Protein AF-A0A3D1B7H6-F1 (afdb_monomer)

Solvent-accessible surface area (backbone atoms only — not comparable to full-atom values): 9412 Å² total; per-residue (Å²): 133,83,80,79,59,95,73,73,69,53,92,90,46,44,65,31,66,42,94,95,18,50,70,53,22,42,50,47,51,29,47,24,24,26,82,84,19,54,52,30,66,85,46,43,63,68,50,45,45,55,44,37,75,66,67,68,33,49,43,84,64,45,66,77,76,57,50,47,71,63,40,46,70,37,91,94,33,48,69,70,54,15,52,49,47,42,51,30,53,53,54,50,58,73,50,54,38,68,39,49,46,46,22,78,53,56,48,86,68,69,72,76,57,88,60,77,36,49,69,73,56,54,72,51,45,52,68,60,41,37,69,39,91,92,32,49,69,71,44,14,49,48,43,43,48,50,61,65,29,71,69,49,48,52,51,38,51,53,36,33,76,69,66,33,64,38,78

Foldseek 3Di:
DDDDDVPQDDLPDLQFCDVPSPQVNLVLLQLCCPPQALVFPPSHSVNSNQCVVQVQGGGSCSLLPDDLVNQCVRPPQHNVNSVSNNVSSVSSLVDAPVSNCVSNPQFPQLPLDPDRALVSQLPQALVNQCVGPPRHSVNSVSNNCQSPPPSNVVVSVVCVVSVRGRD

Mean predicted aligned error: 3.79 Å

pLDDT: mean 93.56, std 8.16, range [50.31, 98.38]

Structure (mmCIF, N/CA/C/O backbone):
data_AF-A0A3D1B7H6-F1
#
_entry.id   AF-A0A3D1B7H6-F1
#
loop_
_atom_site.group_PDB
_atom_site.id
_atom_site.type_symbol
_atom_site.label_atom_id
_atom_site.label_alt_id
_atom_site.label_comp_id
_atom_site.label_asym_id
_atom_site.label_entity_id
_atom_site.label_seq_id
_atom_site.pdbx_PDB_ins_code
_atom_site.Cartn_x
_atom_site.Cartn_y
_atom_site.Cartn_z
_atom_site.occupancy
_atom_site.B_iso_or_equiv
_atom_site.auth_seq_id
_atom_site.auth_comp_id
_atom_site.auth_asym_id
_atom_site.auth_atom_id
_atom_site.pdbx_PDB_model_num
ATOM 1 N N . VAL A 1 1 ? 17.448 2.610 21.778 1.00 51.03 1 VAL A N 1
ATOM 2 C CA . VAL A 1 1 ? 16.857 1.871 20.642 1.00 51.03 1 VAL A CA 1
ATOM 3 C C . VAL A 1 1 ? 17.991 1.588 19.682 1.00 51.03 1 VAL A C 1
ATOM 5 O O . VAL A 1 1 ? 18.630 2.537 19.245 1.00 51.03 1 VAL A O 1
ATOM 8 N N . GLU A 1 2 ? 18.337 0.319 19.494 1.00 50.31 2 GLU A N 1
ATOM 9 C CA . GLU A 1 2 ? 19.400 -0.096 18.575 1.00 50.31 2 GLU A CA 1
ATOM 10 C C . GLU A 1 2 ? 18.887 0.019 17.137 1.00 50.31 2 GLU A C 1
ATOM 12 O O . GLU A 1 2 ? 17.714 -0.257 16.875 1.00 50.31 2 GLU A O 1
ATOM 17 N N . ALA A 1 3 ? 19.730 0.507 16.227 1.00 57.19 3 ALA A N 1
ATOM 18 C CA . ALA A 1 3 ? 19.345 0.621 14.830 1.00 57.19 3 ALA A CA 1
ATOM 19 C C . ALA A 1 3 ? 19.213 -0.793 14.220 1.00 57.19 3 ALA A C 1
ATOM 21 O O . ALA A 1 3 ? 20.054 -1.649 14.500 1.00 57.19 3 ALA A O 1
ATOM 22 N N . PRO A 1 4 ? 18.190 -1.047 13.390 1.00 62.09 4 PRO A N 1
ATOM 23 C CA . PRO A 1 4 ? 18.010 -2.326 12.700 1.00 62.09 4 PRO A CA 1
ATOM 24 C C . PRO A 1 4 ? 19.225 -2.666 11.834 1.00 62.09 4 PRO A C 1
ATOM 26 O O . PRO A 1 4 ? 19.914 -1.760 11.350 1.00 62.09 4 PRO A O 1
ATOM 29 N N . ARG A 1 5 ? 19.484 -3.956 11.588 1.00 69.62 5 ARG A N 1
ATOM 30 C CA . ARG A 1 5 ? 20.612 -4.346 10.737 1.00 69.62 5 ARG A CA 1
ATOM 31 C C . ARG A 1 5 ? 20.313 -3.992 9.276 1.00 69.62 5 ARG A C 1
ATOM 33 O O . ARG A 1 5 ? 19.166 -4.099 8.832 1.00 69.62 5 ARG A O 1
ATOM 40 N N . PRO A 1 6 ? 21.333 -3.609 8.488 1.00 56.75 6 PRO A N 1
ATOM 41 C CA . PRO A 1 6 ? 21.177 -3.446 7.048 1.00 56.75 6 PRO A CA 1
ATOM 42 C C . PRO A 1 6 ? 20.668 -4.754 6.424 1.00 56.75 6 PRO A C 1
ATOM 44 O O . PRO A 1 6 ? 21.349 -5.774 6.496 1.00 56.75 6 PRO A O 1
ATOM 47 N N . GLY A 1 7 ? 19.469 -4.723 5.837 1.00 64.62 7 GLY A N 1
ATOM 48 C CA . GLY A 1 7 ? 18.801 -5.894 5.256 1.00 64.62 7 GLY A CA 1
ATOM 49 C C . GLY A 1 7 ? 17.565 -6.376 6.020 1.00 64.62 7 GLY A C 1
ATOM 50 O O . GLY A 1 7 ? 16.711 -7.000 5.398 1.00 64.62 7 GLY A O 1
ATOM 51 N N . ASP A 1 8 ? 17.407 -6.026 7.303 1.00 69.25 8 ASP A N 1
ATOM 52 C CA . ASP A 1 8 ? 16.191 -6.358 8.069 1.00 69.25 8 ASP A CA 1
ATOM 53 C C . ASP A 1 8 ? 14.971 -5.633 7.477 1.00 69.25 8 ASP A C 1
ATOM 55 O O . ASP A 1 8 ? 13.870 -6.181 7.373 1.00 69.25 8 ASP A O 1
ATOM 59 N N . TYR A 1 9 ? 15.187 -4.392 7.025 1.00 80.06 9 TYR A N 1
ATOM 60 C CA . TYR A 1 9 ? 14.179 -3.573 6.364 1.00 80.06 9 TYR A CA 1
ATOM 61 C C . TYR A 1 9 ? 14.572 -3.287 4.916 1.00 80.06 9 TYR A C 1
ATOM 63 O O . TYR A 1 9 ? 15.613 -2.690 4.639 1.00 80.06 9 TYR A O 1
ATOM 71 N N . HIS A 1 10 ? 13.711 -3.693 3.987 1.00 84.31 10 HIS A N 1
ATOM 72 C CA . HIS A 1 10 ? 13.819 -3.393 2.564 1.00 84.31 10 HIS A CA 1
ATOM 73 C C . HIS A 1 10 ? 12.423 -3.141 1.981 1.00 84.31 10 HIS A C 1
ATOM 75 O O . HIS A 1 10 ? 11.404 -3.371 2.627 1.00 84.31 10 HIS A O 1
ATOM 81 N N . PHE A 1 11 ? 12.348 -2.677 0.732 1.00 85.81 11 PHE A N 1
ATOM 82 C CA . PHE A 1 11 ? 11.076 -2.272 0.110 1.00 85.81 11 PHE A CA 1
ATOM 83 C C . PHE A 1 11 ? 10.037 -3.408 -0.023 1.00 85.81 11 PHE A C 1
ATOM 85 O O . PHE A 1 11 ? 8.854 -3.138 -0.225 1.00 85.81 11 PHE A O 1
ATOM 92 N N . LEU A 1 12 ? 10.455 -4.665 0.167 1.00 90.38 12 LEU A N 1
ATOM 93 C CA . LEU A 1 12 ? 9.613 -5.868 0.169 1.00 90.38 12 LEU A CA 1
ATOM 94 C C . LEU A 1 12 ? 9.545 -6.555 1.545 1.00 90.38 12 LEU A C 1
ATOM 96 O O . LEU A 1 12 ? 9.209 -7.733 1.599 1.00 90.38 12 LEU A O 1
ATOM 100 N N . SER A 1 13 ? 9.871 -5.873 2.646 1.00 90.81 13 SER A N 1
ATOM 101 C CA . SER A 1 13 ? 9.740 -6.429 4.000 1.00 90.81 13 SER A CA 1
ATOM 102 C C . SER A 1 13 ? 8.605 -5.775 4.798 1.00 90.81 13 SER A C 1
ATOM 104 O O . SER A 1 13 ? 8.005 -4.781 4.372 1.00 90.81 13 SER A O 1
ATOM 106 N N . CYS A 1 14 ? 8.309 -6.359 5.966 1.00 92.69 14 CYS A N 1
ATOM 107 C CA . CYS A 1 14 ? 7.344 -5.857 6.949 1.00 92.69 14 CYS A CA 1
ATOM 108 C C . CYS A 1 14 ? 5.928 -5.629 6.393 1.00 92.69 14 CYS A C 1
ATOM 110 O O . CYS A 1 14 ? 5.324 -4.570 6.550 1.00 92.69 14 CYS A O 1
ATOM 112 N N . TRP A 1 15 ? 5.385 -6.658 5.740 1.00 93.31 15 TRP A N 1
ATOM 113 C CA . TRP A 1 15 ? 4.004 -6.687 5.237 1.00 93.31 15 TRP A CA 1
ATOM 114 C C . TRP A 1 15 ? 2.958 -7.069 6.296 1.00 93.31 15 TRP A C 1
ATOM 116 O O . TRP A 1 15 ? 1.763 -7.119 5.989 1.00 93.31 15 TRP A O 1
ATOM 126 N N . GLN A 1 16 ? 3.416 -7.398 7.505 1.00 93.62 16 GLN A N 1
ATOM 127 C CA . GLN A 1 16 ? 2.621 -7.912 8.617 1.00 93.62 16 GLN A CA 1
ATOM 128 C C . GLN A 1 16 ? 3.102 -7.312 9.941 1.00 93.62 16 GLN A C 1
ATOM 130 O O . GLN A 1 16 ? 4.273 -6.935 10.059 1.00 93.62 16 GLN A O 1
ATOM 135 N N . ALA A 1 17 ? 2.221 -7.286 10.939 1.00 92.69 17 ALA A N 1
ATOM 136 C CA . ALA A 1 17 ? 2.520 -6.918 12.321 1.00 92.69 17 ALA A CA 1
ATOM 137 C C . ALA A 1 17 ? 3.291 -8.042 13.042 1.00 92.69 17 ALA A C 1
ATOM 139 O O . ALA A 1 17 ? 2.796 -8.661 13.978 1.00 92.69 17 ALA A O 1
ATOM 140 N N . SER A 1 18 ? 4.498 -8.351 12.570 1.00 91.19 18 SER A N 1
ATOM 141 C CA . SER A 1 18 ? 5.371 -9.362 13.172 1.00 91.19 18 SER A CA 1
ATOM 142 C C . SER A 1 18 ? 6.401 -8.733 14.117 1.00 91.19 18 SER A C 1
ATOM 144 O O . SER A 1 18 ? 6.774 -7.575 13.904 1.00 91.19 18 SER A O 1
ATOM 146 N N . PRO A 1 19 ? 6.932 -9.494 15.098 1.00 88.44 19 PRO A N 1
ATOM 147 C CA . PRO A 1 19 ? 8.012 -9.030 15.961 1.00 88.44 19 PRO A CA 1
ATOM 148 C C . PRO A 1 19 ? 9.180 -8.439 15.165 1.00 88.44 19 PRO A C 1
ATOM 150 O O . PRO A 1 19 ? 9.692 -9.080 14.246 1.00 88.44 19 PRO A O 1
ATOM 153 N N . GLY A 1 20 ? 9.584 -7.216 15.501 1.00 87.81 20 GLY A N 1
ATOM 154 C CA . GLY A 1 20 ? 10.644 -6.483 14.806 1.00 87.81 20 GLY A CA 1
ATOM 155 C C . GLY A 1 20 ? 10.197 -5.740 13.543 1.00 87.81 20 GLY A C 1
ATOM 156 O O . GLY A 1 20 ? 11.008 -5.050 12.943 1.00 87.81 20 GLY A O 1
ATOM 157 N N . CYS A 1 21 ? 8.932 -5.832 13.129 1.00 91.38 21 CYS A N 1
ATOM 158 C CA . CYS A 1 21 ? 8.382 -5.091 11.990 1.00 91.38 21 CYS A CA 1
ATOM 159 C C . CYS A 1 21 ? 7.296 -4.087 12.386 1.00 91.38 21 CYS A C 1
ATOM 161 O O . CYS A 1 21 ? 6.774 -3.405 11.513 1.00 91.38 21 CYS A O 1
ATOM 163 N N . GLU A 1 22 ? 6.953 -3.951 13.664 1.00 90.50 22 GLU A N 1
ATOM 164 C CA . GLU A 1 22 ? 5.772 -3.225 14.142 1.00 90.50 22 GLU A CA 1
ATOM 165 C C . GLU A 1 22 ? 5.740 -1.777 13.632 1.00 90.50 22 GLU A C 1
ATOM 167 O O . GLU A 1 22 ? 4.766 -1.342 13.016 1.00 90.50 22 GLU A O 1
ATOM 172 N N . GLN A 1 23 ? 6.844 -1.044 13.804 1.00 91.69 23 GLN A N 1
ATOM 173 C CA . GLN A 1 23 ? 6.941 0.347 13.347 1.00 91.69 23 GLN A CA 1
ATOM 174 C C . GLN A 1 23 ? 6.932 0.458 11.818 1.00 91.69 23 GLN A C 1
ATOM 176 O O . GLN A 1 23 ? 6.326 1.377 11.271 1.00 91.69 23 GLN A O 1
ATOM 181 N N . GLN A 1 24 ? 7.576 -0.482 11.122 1.00 94.00 24 GLN A N 1
ATOM 182 C CA . GLN A 1 24 ? 7.644 -0.472 9.659 1.00 94.00 24 GLN A CA 1
ATOM 183 C C . GLN A 1 24 ? 6.317 -0.872 9.019 1.00 94.00 24 GLN A C 1
ATOM 185 O O . GLN A 1 24 ? 5.938 -0.330 7.984 1.00 94.00 24 GLN A O 1
ATOM 190 N N . PHE A 1 25 ? 5.579 -1.774 9.655 1.00 96.38 25 PHE A N 1
ATOM 191 C CA . PHE A 1 25 ? 4.247 -2.166 9.238 1.00 96.38 25 PHE A CA 1
ATOM 192 C C . PHE A 1 25 ? 3.269 -0.992 9.361 1.00 96.38 25 PHE A C 1
ATOM 194 O O . PHE A 1 25 ? 2.575 -0.672 8.395 1.00 96.38 25 PHE A O 1
ATOM 201 N N . VAL A 1 26 ? 3.288 -0.274 10.493 1.00 97.31 26 VAL A N 1
ATOM 202 C CA . VAL A 1 26 ? 2.512 0.968 10.654 1.00 97.31 26 VAL A CA 1
ATOM 203 C C . VAL A 1 26 ? 2.950 2.023 9.634 1.00 97.31 26 VAL A C 1
ATOM 205 O O . VAL A 1 26 ? 2.098 2.647 9.008 1.00 97.31 26 VAL A O 1
ATOM 208 N N . ALA A 1 27 ? 4.253 2.200 9.392 1.00 96.31 27 ALA A N 1
ATOM 209 C CA . ALA A 1 27 ? 4.740 3.135 8.376 1.00 96.31 27 ALA A CA 1
ATOM 210 C C . ALA A 1 27 ? 4.245 2.777 6.963 1.00 96.31 27 ALA A C 1
ATOM 212 O O . ALA A 1 27 ? 3.859 3.665 6.202 1.00 96.31 27 ALA A O 1
ATOM 213 N N . ARG A 1 28 ? 4.188 1.484 6.623 1.00 97.12 28 ARG A N 1
ATOM 214 C CA . ARG A 1 28 ? 3.650 1.004 5.345 1.00 97.12 28 ARG A CA 1
ATOM 215 C C . ARG A 1 28 ? 2.147 1.264 5.227 1.00 97.12 28 ARG A C 1
ATOM 217 O O . ARG A 1 28 ? 1.698 1.705 4.173 1.00 97.12 28 ARG A O 1
ATOM 224 N N . LEU A 1 29 ? 1.382 1.060 6.299 1.00 98.25 29 LEU A N 1
ATOM 225 C CA . LEU A 1 29 ? -0.040 1.417 6.354 1.00 98.25 29 LEU A CA 1
ATOM 226 C C . LEU A 1 29 ? -0.258 2.932 6.184 1.00 98.25 29 LEU A C 1
ATOM 228 O O . LEU A 1 29 ? -1.142 3.346 5.437 1.00 98.25 29 LEU A O 1
ATOM 232 N N . VAL A 1 30 ? 0.581 3.762 6.814 1.00 98.19 30 VAL A N 1
ATOM 233 C CA . VAL A 1 30 ? 0.546 5.229 6.672 1.00 98.19 30 VAL A CA 1
ATOM 234 C C . VAL A 1 30 ? 0.893 5.671 5.248 1.00 98.19 30 VAL A C 1
ATOM 236 O O . VAL A 1 30 ? 0.249 6.576 4.722 1.00 98.19 30 VAL A O 1
ATOM 239 N N . TRP A 1 31 ? 1.885 5.047 4.603 1.00 97.56 31 TRP A N 1
ATOM 240 C CA . TRP A 1 31 ? 2.179 5.288 3.185 1.00 97.56 31 TRP A CA 1
ATOM 241 C C . TRP A 1 31 ? 0.971 4.948 2.312 1.00 97.56 31 TRP A C 1
ATOM 243 O O . TRP A 1 31 ? 0.542 5.769 1.499 1.00 97.56 31 TRP A O 1
ATOM 253 N N . LEU A 1 32 ? 0.395 3.764 2.533 1.00 98.38 32 LEU A N 1
ATOM 254 C CA . LEU A 1 32 ? -0.756 3.273 1.791 1.00 98.38 32 LEU A CA 1
ATOM 255 C C . LEU A 1 32 ? -1.950 4.228 1.899 1.00 98.38 32 LEU A C 1
ATOM 257 O O . LEU A 1 32 ? -2.565 4.533 0.882 1.00 98.38 32 LEU A O 1
ATOM 261 N N . SER A 1 33 ? -2.276 4.732 3.092 1.00 98.31 33 SER A N 1
ATOM 262 C CA . SER A 1 33 ? -3.418 5.639 3.287 1.00 98.31 33 SER A CA 1
ATOM 263 C C . SER A 1 33 ? -3.117 7.103 2.969 1.00 98.31 33 SER A C 1
ATOM 265 O O . SER A 1 33 ? -4.042 7.907 2.866 1.00 98.31 33 SER A O 1
ATOM 267 N N . GLY A 1 34 ? -1.845 7.477 2.838 1.00 98.00 34 GLY A N 1
ATOM 268 C CA . GLY A 1 34 ? -1.422 8.862 2.683 1.00 98.00 34 GLY A CA 1
ATOM 269 C C . GLY A 1 34 ? -1.820 9.495 1.348 1.00 98.00 34 GLY A C 1
ATOM 270 O O . GLY A 1 34 ? -2.232 8.825 0.402 1.00 98.00 34 GLY A O 1
ATOM 271 N N . LYS A 1 35 ? -1.608 10.812 1.246 1.00 95.62 35 LYS A N 1
ATOM 272 C CA . LYS A 1 35 ? -1.959 11.649 0.080 1.00 95.62 35 LYS A CA 1
ATOM 273 C C . LYS A 1 35 ? -1.388 11.155 -1.258 1.00 95.62 35 LYS A C 1
ATOM 275 O O . LYS A 1 35 ? -1.954 11.418 -2.312 1.00 95.62 35 LYS A O 1
ATOM 280 N N . HIS A 1 36 ? -0.235 10.487 -1.222 1.00 93.38 36 HIS A N 1
ATOM 281 C CA . HIS A 1 36 ? 0.421 9.936 -2.412 1.00 93.38 36 HIS A CA 1
ATOM 282 C C . HIS A 1 36 ? 0.115 8.449 -2.647 1.00 93.38 36 HIS A C 1
ATOM 284 O O . HIS A 1 36 ? 0.484 7.934 -3.700 1.00 93.38 36 HIS A O 1
ATOM 290 N N . GLY A 1 37 ? -0.539 7.786 -1.691 1.00 96.25 37 GLY A N 1
ATOM 291 C CA . GLY A 1 37 ? -1.103 6.448 -1.827 1.00 96.25 37 GLY A CA 1
ATOM 292 C C . GLY A 1 37 ? -2.579 6.543 -2.204 1.00 96.25 37 GLY A C 1
ATOM 293 O O . GLY A 1 37 ? -2.925 7.106 -3.238 1.00 96.25 37 GLY A O 1
ATOM 294 N N . LEU A 1 38 ? -3.450 6.010 -1.351 1.00 98.25 38 LEU A N 1
ATOM 295 C CA . LEU A 1 38 ? -4.898 5.961 -1.564 1.00 98.25 38 LEU A CA 1
ATOM 296 C C . LEU A 1 38 ? -5.640 7.242 -1.148 1.00 98.25 38 LEU A C 1
ATOM 298 O O . LEU A 1 38 ? -6.836 7.344 -1.420 1.00 98.25 38 LEU A O 1
ATOM 302 N N . ASP A 1 39 ? -4.963 8.195 -0.500 1.00 97.69 39 ASP A N 1
ATOM 303 C CA . ASP A 1 39 ? -5.535 9.458 -0.016 1.00 97.69 39 ASP A CA 1
ATOM 304 C C . ASP A 1 39 ? -6.819 9.231 0.800 1.00 97.69 39 ASP A C 1
ATOM 306 O O . ASP A 1 39 ? -7.927 9.572 0.379 1.00 97.69 39 ASP A O 1
ATOM 310 N N . LEU A 1 40 ? -6.668 8.553 1.940 1.00 97.75 40 LEU A N 1
ATOM 311 C CA . LEU A 1 40 ? -7.767 8.144 2.809 1.00 97.75 40 LEU A CA 1
ATOM 312 C C . LEU A 1 40 ? -7.820 9.020 4.071 1.00 97.75 40 LEU A C 1
ATOM 314 O O . LEU A 1 40 ? -6.959 8.897 4.951 1.00 97.75 40 LEU A O 1
ATOM 318 N N . PRO A 1 41 ? -8.841 9.882 4.215 1.00 94.94 41 PRO A N 1
ATOM 319 C CA . PRO A 1 41 ? -8.982 10.742 5.383 1.00 94.94 41 PRO A CA 1
ATOM 320 C C . PRO A 1 41 ? -9.109 9.947 6.691 1.00 94.94 41 PRO A C 1
ATOM 322 O O . PRO A 1 41 ? -9.715 8.878 6.738 1.00 94.94 41 PRO A O 1
ATOM 325 N N . GLY A 1 42 ? -8.552 10.477 7.781 1.00 93.50 42 GLY A N 1
ATOM 326 C CA . GLY A 1 42 ? -8.676 9.885 9.122 1.00 93.50 42 GLY A CA 1
ATOM 327 C C . GLY A 1 42 ? -7.751 8.694 9.414 1.00 93.50 42 GLY A C 1
ATOM 328 O O . GLY A 1 42 ? -7.644 8.285 10.571 1.00 93.50 42 GLY A O 1
ATOM 329 N N . LEU A 1 43 ? -7.026 8.177 8.417 1.00 95.94 43 LEU A N 1
ATOM 330 C CA . LEU A 1 43 ? -6.069 7.073 8.565 1.00 95.94 43 LEU A CA 1
ATOM 331 C C . LEU A 1 43 ? -4.630 7.594 8.674 1.00 95.94 43 LEU A C 1
ATOM 333 O O . LEU A 1 43 ? -3.821 7.457 7.755 1.00 95.94 43 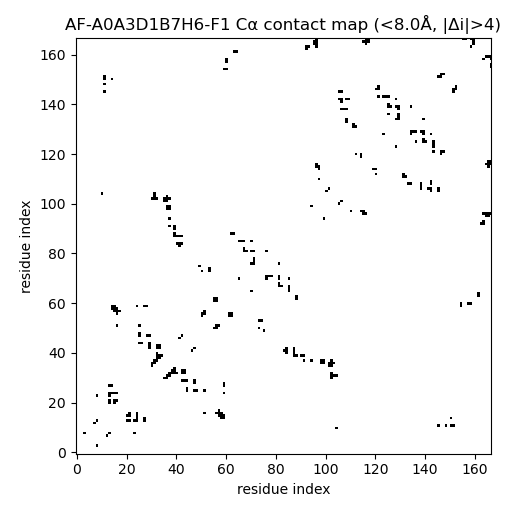LEU A O 1
ATOM 337 N N . GLY A 1 44 ? -4.330 8.230 9.808 1.00 95.44 44 GLY A N 1
ATOM 338 C CA . GLY A 1 44 ? -2.981 8.668 10.177 1.00 95.44 44 GLY A CA 1
ATOM 339 C C . GLY A 1 44 ? -2.230 7.650 11.051 1.00 95.44 44 GLY A C 1
ATOM 340 O O . GLY A 1 44 ? -2.792 6.612 11.403 1.00 95.44 44 GLY A O 1
ATOM 341 N N . PRO A 1 45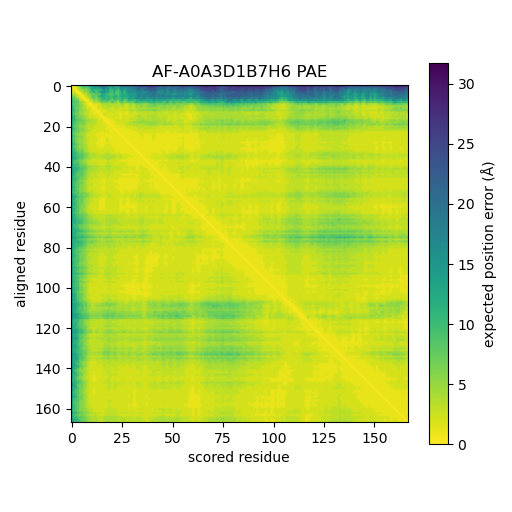 ? -0.982 7.959 11.461 1.00 96.38 45 PRO A N 1
ATOM 342 C CA . PRO A 1 45 ? -0.149 7.055 12.260 1.00 96.38 45 PRO A CA 1
ATOM 343 C C . PRO A 1 45 ? -0.825 6.555 13.540 1.00 96.38 45 PRO A C 1
ATOM 345 O O . PRO A 1 45 ? -0.817 5.358 13.797 1.00 96.38 45 PRO A O 1
ATOM 348 N N . GLY A 1 46 ? -1.467 7.451 14.300 1.00 95.81 46 GLY A N 1
ATOM 349 C CA . GLY A 1 46 ? -2.164 7.080 15.536 1.00 95.81 46 GLY A CA 1
ATOM 350 C C . GLY A 1 46 ? -3.347 6.143 15.293 1.00 95.81 46 GLY A C 1
ATOM 351 O O . GLY A 1 46 ? -3.485 5.147 15.992 1.00 95.81 46 GLY A O 1
ATOM 352 N N . THR A 1 47 ? -4.151 6.399 14.255 1.00 96.38 47 THR A N 1
ATOM 353 C CA . THR A 1 47 ? -5.262 5.511 13.885 1.00 96.38 47 THR A CA 1
ATOM 354 C C . THR A 1 47 ? -4.753 4.124 13.511 1.00 96.38 47 THR A C 1
ATOM 356 O O . THR A 1 47 ? -5.272 3.127 14.005 1.00 96.38 47 THR A O 1
ATOM 359 N N . TRP A 1 48 ? -3.723 4.044 12.662 1.00 97.62 48 TRP A N 1
ATOM 360 C CA . TRP A 1 48 ? -3.154 2.755 12.275 1.00 97.62 48 TRP A CA 1
ATOM 361 C C . TRP A 1 48 ? -2.549 2.016 13.459 1.00 97.62 48 TRP A C 1
ATOM 363 O O . TRP A 1 48 ? -2.768 0.817 13.584 1.00 97.62 48 TRP A O 1
ATOM 373 N N . GLN A 1 49 ? -1.863 2.721 14.357 1.00 96.50 49 GLN A N 1
ATOM 374 C CA . GLN A 1 49 ? -1.339 2.131 15.579 1.00 96.50 49 GLN A CA 1
ATOM 375 C C . GLN A 1 49 ? -2.461 1.521 16.431 1.00 96.50 49 GLN A C 1
ATOM 377 O O . GLN A 1 49 ? -2.368 0.351 16.780 1.00 96.50 49 GLN A O 1
ATOM 382 N N . THR A 1 50 ? -3.564 2.242 16.662 1.00 96.00 50 THR A N 1
ATOM 383 C CA . THR A 1 50 ? -4.736 1.702 17.377 1.00 96.00 50 THR A CA 1
ATOM 384 C C . THR A 1 50 ? -5.317 0.460 16.695 1.00 96.00 50 THR A C 1
ATOM 386 O O . THR A 1 50 ? -5.637 -0.523 17.361 1.00 96.00 50 THR A O 1
ATOM 389 N N . LEU A 1 51 ? -5.445 0.472 15.364 1.00 96.19 51 LEU A N 1
ATOM 390 C CA . LEU A 1 51 ? -5.976 -0.670 14.614 1.00 96.19 51 LEU A CA 1
ATOM 391 C C . LEU A 1 51 ? -5.053 -1.897 14.692 1.00 96.19 51 LEU A C 1
ATOM 393 O O . LEU A 1 51 ? -5.547 -3.013 14.848 1.00 96.19 51 LEU A O 1
ATOM 397 N N . VAL A 1 52 ? -3.735 -1.707 14.627 1.00 96.12 52 VAL A N 1
ATOM 398 C CA . VAL A 1 52 ? -2.750 -2.793 14.754 1.00 96.12 52 VAL A CA 1
ATOM 399 C C . VAL A 1 52 ? -2.698 -3.327 16.187 1.00 96.12 52 VAL A C 1
ATOM 401 O O . VAL A 1 52 ? -2.775 -4.535 16.390 1.00 96.12 52 VAL A O 1
ATOM 404 N N . GLU A 1 53 ? -2.654 -2.449 17.191 1.00 94.69 53 GLU A N 1
ATOM 405 C CA . GLU A 1 53 ? -2.631 -2.825 18.614 1.00 94.69 53 GLU A CA 1
ATOM 406 C C . GLU A 1 53 ? -3.913 -3.545 19.061 1.00 94.69 53 GLU A C 1
ATOM 408 O O . GLU A 1 53 ? -3.879 -4.336 20.002 1.00 94.69 53 GLU A O 1
ATOM 413 N N . SER A 1 54 ? -5.034 -3.336 18.361 1.00 94.06 54 SER A N 1
ATOM 414 C CA . SER A 1 54 ? -6.272 -4.095 18.591 1.00 94.06 54 SER A CA 1
ATOM 415 C C . SER A 1 54 ? -6.178 -5.577 18.197 1.00 94.06 54 SER A C 1
ATOM 417 O O . SER A 1 54 ? -7.073 -6.352 18.532 1.00 94.06 54 SER A O 1
ATOM 419 N N . GLY A 1 55 ? -5.139 -5.968 17.449 1.00 92.75 55 GLY A N 1
ATOM 420 C CA . GLY A 1 55 ? -4.981 -7.313 16.893 1.00 92.75 55 GLY A CA 1
ATOM 421 C C . GLY A 1 55 ? -5.915 -7.622 15.719 1.00 92.75 55 GLY A C 1
ATOM 422 O O . GLY A 1 55 ? -5.949 -8.749 15.249 1.00 92.75 55 GLY A O 1
ATOM 423 N N . LEU A 1 56 ? -6.699 -6.656 15.228 1.00 91.50 56 LEU A N 1
ATOM 424 C CA . LEU A 1 56 ? -7.585 -6.877 14.078 1.00 91.50 56 LEU A CA 1
ATOM 425 C C . LEU A 1 56 ? -6.902 -6.602 12.732 1.00 91.50 56 LEU A C 1
AT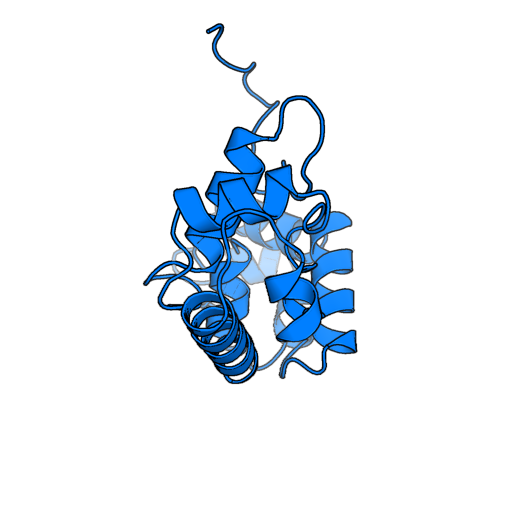OM 427 O O . LEU A 1 56 ? -7.404 -7.056 11.702 1.00 91.50 56 LEU A O 1
ATOM 431 N N . VAL A 1 57 ? -5.799 -5.844 12.734 1.00 95.62 57 VAL A N 1
ATOM 432 C CA . VAL A 1 57 ? -4.970 -5.565 11.554 1.00 95.62 57 VAL A CA 1
ATOM 433 C C . VAL A 1 57 ? -3.592 -6.184 11.759 1.00 95.62 57 VAL A C 1
ATOM 435 O O . VAL A 1 57 ? -2.710 -5.577 12.359 1.00 95.62 57 VAL A O 1
ATOM 438 N N . GLU A 1 58 ? -3.408 -7.391 11.232 1.00 95.25 58 GLU A N 1
ATOM 439 C CA . GLU A 1 58 ? -2.142 -8.132 11.296 1.00 95.25 58 GLU A CA 1
ATOM 440 C C . GLU A 1 58 ? -1.417 -8.141 9.941 1.00 95.25 58 GLU A C 1
ATOM 442 O O . GLU A 1 58 ? -0.207 -8.337 9.869 1.00 95.25 58 GLU A O 1
ATOM 447 N N . ASN A 1 59 ? -2.144 -7.883 8.854 1.00 96.50 59 ASN A N 1
ATOM 448 C CA . ASN A 1 59 ? -1.667 -7.815 7.478 1.00 96.50 59 ASN A CA 1
ATOM 449 C C . ASN A 1 59 ? -2.113 -6.505 6.821 1.00 96.50 59 ASN A C 1
ATOM 451 O O . ASN A 1 59 ? -3.148 -5.933 7.168 1.00 96.50 59 ASN A O 1
ATOM 455 N N . LEU A 1 60 ? -1.372 -6.073 5.794 1.00 97.25 60 LEU A N 1
ATOM 456 C CA . LEU A 1 60 ? -1.532 -4.753 5.166 1.00 97.25 60 LEU A CA 1
ATOM 457 C C . LEU A 1 60 ? -2.956 -4.435 4.674 1.00 97.25 60 LEU A C 1
ATOM 459 O O . LEU A 1 60 ? -3.310 -3.265 4.576 1.00 97.25 60 LEU A O 1
ATOM 463 N N . LEU A 1 61 ? -3.763 -5.453 4.360 1.00 97.94 61 LEU A N 1
ATOM 464 C CA . LEU A 1 61 ? -5.091 -5.309 3.754 1.00 97.94 61 LEU A CA 1
ATOM 465 C C . LEU A 1 61 ? -6.240 -5.829 4.635 1.00 97.94 61 LEU A C 1
ATOM 467 O O . LEU A 1 61 ? -7.373 -5.902 4.169 1.00 97.94 61 LEU A O 1
ATOM 471 N N . ASP A 1 62 ? -5.985 -6.181 5.902 1.00 96.88 62 ASP A N 1
ATOM 472 C CA . ASP A 1 62 ? -7.027 -6.714 6.801 1.00 96.88 62 ASP A CA 1
ATOM 473 C C . ASP A 1 62 ? -8.191 -5.751 7.021 1.00 96.88 62 ASP A C 1
ATOM 475 O O . ASP A 1 62 ? -9.333 -6.179 7.152 1.00 96.88 62 ASP A O 1
ATOM 479 N N . TRP A 1 63 ? -7.924 -4.451 6.990 1.00 97.06 63 TRP A N 1
ATOM 480 C CA . TRP A 1 63 ? -8.931 -3.411 7.167 1.00 97.06 63 TRP A CA 1
ATOM 481 C C . TRP A 1 63 ? -9.971 -3.358 6.034 1.00 97.06 63 TRP A C 1
ATOM 483 O O . TRP A 1 63 ? -11.067 -2.850 6.256 1.00 97.06 63 TRP A O 1
ATOM 493 N N . LEU A 1 64 ? -9.697 -3.926 4.847 1.00 96.69 64 LEU A N 1
ATOM 494 C CA . LEU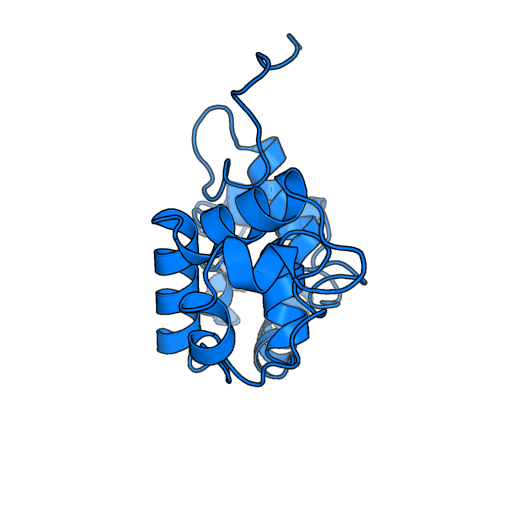 A 1 64 ? -10.668 -3.950 3.740 1.00 96.69 64 LEU A CA 1
ATOM 495 C C . LEU A 1 64 ? -11.945 -4.724 4.092 1.00 96.69 64 LEU A C 1
ATOM 497 O O . LEU A 1 64 ? -12.997 -4.456 3.512 1.00 96.69 64 LEU A O 1
ATOM 501 N N . GLN A 1 65 ? -11.871 -5.674 5.026 1.00 93.56 65 GLN A N 1
ATOM 502 C CA . GLN A 1 65 ? -13.006 -6.511 5.427 1.00 93.56 65 GLN A CA 1
ATOM 503 C C . GLN A 1 65 ? -13.782 -5.956 6.632 1.00 93.56 65 GLN A C 1
ATOM 505 O O . GLN A 1 65 ? -14.687 -6.619 7.138 1.00 93.56 65 GLN A O 1
ATOM 510 N N . PHE A 1 66 ? -13.404 -4.785 7.152 1.00 95.50 66 PHE A N 1
ATOM 511 C CA . PHE A 1 66 ? -14.053 -4.217 8.329 1.00 95.50 66 PHE A CA 1
ATOM 512 C C . PHE A 1 66 ? -15.404 -3.601 7.972 1.00 95.50 66 PHE A C 1
ATOM 514 O O . PHE A 1 66 ? -15.531 -2.857 7.001 1.00 95.50 66 PHE A O 1
ATOM 521 N N . ASP A 1 67 ? -16.404 -3.877 8.807 1.00 93.56 67 ASP A N 1
ATOM 522 C CA . ASP A 1 67 ? -17.645 -3.115 8.861 1.00 93.56 67 ASP A CA 1
ATOM 523 C C . ASP A 1 67 ? -17.602 -2.118 10.033 1.00 93.56 67 ASP A C 1
ATOM 525 O O . ASP A 1 67 ? -16.719 -2.155 10.899 1.00 93.56 67 ASP A O 1
ATOM 529 N N . GLN A 1 68 ? -18.570 -1.201 10.066 1.00 93.56 68 GLN A N 1
ATOM 530 C CA . GLN A 1 68 ? -18.661 -0.199 11.128 1.00 93.56 68 GLN A CA 1
ATOM 531 C C . GLN A 1 68 ? -18.786 -0.836 12.523 1.00 93.56 68 GLN A C 1
ATOM 533 O O . GLN A 1 68 ? -18.211 -0.327 13.482 1.00 93.56 68 GLN A O 1
ATOM 538 N N . ARG A 1 69 ? -19.484 -1.975 12.637 1.00 93.75 69 ARG A N 1
ATOM 539 C CA . ARG A 1 69 ? -19.666 -2.674 13.918 1.00 93.75 69 ARG A CA 1
ATOM 540 C C . ARG A 1 69 ? -18.351 -3.222 14.454 1.00 93.75 69 ARG A C 1
ATOM 542 O O . ARG A 1 69 ? -18.084 -3.087 15.642 1.00 93.75 69 ARG A O 1
ATOM 549 N N . ARG A 1 70 ? -17.518 -3.811 13.595 1.00 94.38 70 ARG A N 1
ATOM 550 C CA . ARG A 1 70 ? -16.191 -4.302 13.977 1.00 94.38 70 ARG A CA 1
ATOM 551 C C . ARG A 1 70 ? -15.279 -3.162 14.422 1.00 94.38 70 ARG 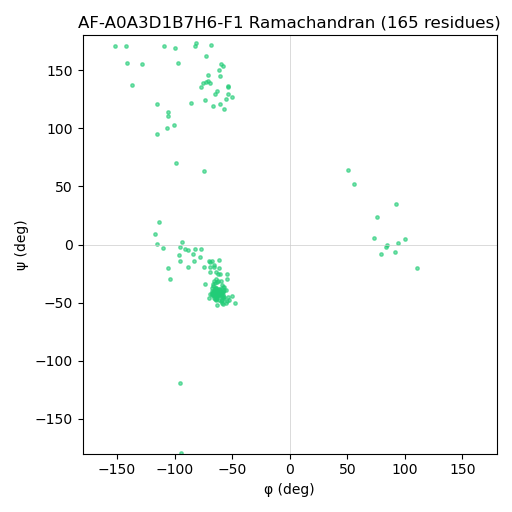A C 1
ATOM 553 O O . ARG A 1 70 ? -14.543 -3.327 15.385 1.00 94.38 70 ARG A O 1
ATOM 560 N N . LEU A 1 71 ? -15.366 -1.997 13.779 1.00 95.50 71 LEU A N 1
ATOM 561 C CA . LEU A 1 71 ? -14.615 -0.807 14.189 1.00 95.50 71 LEU A CA 1
ATOM 562 C C . LEU A 1 71 ? -15.034 -0.292 15.574 1.00 95.50 71 LEU A C 1
ATOM 564 O O . LEU A 1 71 ? -14.171 0.056 16.371 1.00 95.50 71 LEU A O 1
ATOM 568 N N . GLN A 1 72 ? -16.331 -0.297 15.890 1.00 94.81 72 GLN A N 1
ATOM 569 C CA . GLN A 1 72 ? -16.857 0.128 17.199 1.00 94.81 72 GLN A CA 1
ATOM 570 C C . GLN A 1 72 ? -16.429 -0.781 18.362 1.00 94.81 72 GLN A C 1
ATOM 572 O O . GLN A 1 72 ? -16.518 -0.384 19.521 1.00 94.81 72 GLN A O 1
ATOM 577 N N . GLN A 1 73 ? -15.975 -2.005 18.079 1.00 92.62 73 GLN A N 1
ATOM 578 C CA . GLN A 1 73 ? -15.456 -2.921 19.101 1.00 92.62 73 GLN A CA 1
ATOM 579 C C . GLN A 1 73 ? -14.027 -2.570 19.538 1.00 92.62 73 GLN A C 1
ATOM 581 O O . GLN A 1 73 ? -13.543 -3.123 20.524 1.00 92.62 73 GLN A O 1
ATOM 586 N N . ILE A 1 74 ? -13.350 -1.668 18.824 1.00 94.44 74 ILE A N 1
ATOM 587 C CA . ILE A 1 74 ? -11.968 -1.282 19.103 1.00 94.44 74 ILE A CA 1
ATOM 588 C C . ILE A 1 74 ? -11.958 -0.165 20.157 1.00 94.44 74 ILE A C 1
ATOM 590 O O . ILE A 1 74 ? -12.526 0.907 19.917 1.00 94.44 74 ILE A O 1
ATOM 594 N N . PRO A 1 75 ? -11.295 -0.360 21.315 1.00 91.44 75 PRO A N 1
ATOM 595 C CA . PRO A 1 75 ? -11.164 0.689 22.319 1.00 91.44 75 PRO A CA 1
ATOM 596 C C . PRO A 1 75 ? -10.575 1.974 21.724 1.00 91.44 75 PRO A C 1
ATOM 598 O O . PRO A 1 75 ? -9.552 1.947 21.047 1.00 91.44 75 PRO A O 1
ATOM 601 N N . GLY A 1 76 ? -11.230 3.109 21.978 1.00 89.06 76 GLY A N 1
ATOM 602 C CA . GLY A 1 76 ? -10.834 4.409 21.424 1.00 89.06 76 GLY A CA 1
ATOM 603 C C . GLY A 1 76 ? -11.493 4.772 20.087 1.00 89.06 76 GLY A C 1
ATOM 604 O O . GLY A 1 76 ? -11.357 5.914 19.652 1.00 89.06 76 GLY A O 1
ATOM 605 N N . ILE A 1 77 ? -12.261 3.868 19.465 1.00 93.88 77 ILE A N 1
ATOM 606 C CA . ILE A 1 77 ? -13.045 4.154 18.256 1.00 93.88 77 ILE A CA 1
ATOM 607 C C . ILE A 1 77 ? -14.534 4.247 18.611 1.00 93.88 77 ILE A C 1
ATOM 609 O O . ILE A 1 77 ? -15.226 3.245 18.760 1.00 93.88 77 ILE A O 1
ATOM 613 N N . GLY A 1 78 ? -15.038 5.477 18.738 1.00 93.88 78 GLY A N 1
ATOM 614 C CA . GLY A 1 78 ? -16.471 5.746 18.916 1.00 93.88 78 GLY A CA 1
ATOM 615 C C . GLY A 1 78 ? -17.256 5.734 17.598 1.00 93.88 78 GLY A C 1
ATOM 616 O O . GLY A 1 78 ? -16.671 5.698 16.516 1.00 93.88 78 GLY A O 1
ATOM 617 N N . ASP A 1 79 ? -18.585 5.840 17.678 1.00 94.75 79 ASP A N 1
ATOM 618 C CA . ASP A 1 79 ? -19.500 5.726 16.528 1.00 94.75 79 ASP A CA 1
ATOM 619 C C . ASP A 1 79 ? -19.159 6.648 15.352 1.00 94.75 79 ASP A C 1
ATOM 621 O O . ASP A 1 79 ? -19.094 6.204 14.204 1.00 94.75 79 ASP A O 1
ATOM 625 N N . ALA A 1 80 ? -18.905 7.930 15.632 1.00 94.88 80 ALA A N 1
ATOM 626 C CA . ALA A 1 80 ? -18.563 8.908 14.602 1.00 94.88 80 ALA A CA 1
ATOM 627 C C . ALA A 1 80 ? -17.234 8.562 13.908 1.00 94.88 80 ALA A C 1
ATOM 629 O O . ALA A 1 80 ? -17.130 8.629 12.681 1.00 94.88 80 ALA A O 1
ATOM 630 N N . SER A 1 81 ? -16.231 8.138 14.681 1.00 94.94 81 SER A N 1
ATOM 631 C CA . SER A 1 81 ? -14.936 7.703 14.156 1.00 94.94 81 SER A CA 1
ATOM 632 C C . SER A 1 81 ? -15.077 6.427 13.328 1.00 94.94 81 SER A C 1
ATOM 634 O O . SER A 1 81 ? -14.551 6.374 12.223 1.00 94.94 81 SER A O 1
ATOM 636 N N . ALA A 1 82 ? -15.839 5.438 13.801 1.00 96.69 82 ALA A N 1
ATOM 637 C CA . ALA A 1 82 ? -16.101 4.203 13.065 1.00 96.69 82 ALA A CA 1
ATOM 638 C C . ALA A 1 82 ? -16.785 4.474 11.716 1.00 96.69 82 ALA A C 1
ATOM 640 O O . ALA A 1 82 ? -16.366 3.932 10.695 1.00 96.69 82 ALA A O 1
ATOM 641 N N . SER A 1 83 ? -17.794 5.352 11.691 1.00 96.75 83 SER A N 1
ATOM 642 C CA . SER A 1 83 ? -18.477 5.753 10.455 1.00 96.75 83 SER A CA 1
ATOM 643 C C . SER A 1 83 ? -17.536 6.460 9.475 1.00 96.75 83 SER A C 1
ATOM 645 O O . SER A 1 83 ? -17.583 6.195 8.272 1.00 96.75 83 SER A O 1
ATOM 647 N N . SER A 1 84 ? -16.678 7.356 9.973 1.00 96.38 84 SER A N 1
ATOM 648 C CA . SER A 1 84 ? -15.690 8.068 9.154 1.00 96.38 84 SER A CA 1
ATOM 649 C C . SER A 1 84 ? -14.657 7.107 8.555 1.00 96.38 84 SER A C 1
ATOM 651 O O . SER A 1 84 ? -14.441 7.103 7.345 1.00 96.38 84 SER A O 1
ATOM 653 N N . LEU A 1 85 ? -14.093 6.213 9.373 1.00 97.12 85 LEU A N 1
ATOM 654 C CA . LEU A 1 85 ? -13.118 5.214 8.927 1.00 97.12 85 LEU A CA 1
ATOM 655 C C . LEU A 1 85 ? -13.712 4.243 7.912 1.00 97.12 85 LEU A C 1
ATOM 657 O O . LEU A 1 85 ? -13.093 3.982 6.884 1.00 97.12 85 LEU A O 1
ATOM 661 N N . PHE A 1 86 ? -14.928 3.753 8.161 1.00 97.56 86 PHE A N 1
ATOM 662 C CA . PHE A 1 86 ? -15.623 2.896 7.209 1.00 97.56 86 PHE A CA 1
ATOM 663 C C . PHE A 1 86 ? -15.825 3.605 5.865 1.00 97.56 86 PHE A C 1
ATOM 665 O O . PHE A 1 86 ? -15.571 3.010 4.821 1.00 97.56 86 PHE A O 1
ATOM 672 N N . SER A 1 87 ? -16.197 4.889 5.879 1.00 97.50 87 SER A N 1
ATOM 673 C CA . SER A 1 87 ? -16.336 5.689 4.654 1.00 97.50 87 SER A CA 1
ATOM 674 C C . SER A 1 87 ? -15.006 5.799 3.900 1.00 97.50 87 SER A C 1
ATOM 676 O O . SER A 1 87 ? -14.968 5.586 2.690 1.00 97.50 87 SER A O 1
ATOM 678 N N . SER A 1 88 ? -13.895 6.036 4.604 1.00 97.44 88 SER A N 1
ATOM 679 C CA . SER A 1 88 ? -12.554 6.022 4.008 1.00 97.44 88 SER A CA 1
ATOM 680 C C . SER A 1 88 ? -12.183 4.660 3.415 1.00 97.44 88 SER A C 1
ATOM 682 O O . SER A 1 88 ? -11.590 4.599 2.341 1.00 97.44 88 SER A O 1
ATOM 684 N N . PHE A 1 89 ? -12.566 3.551 4.049 1.00 96.88 89 PHE A N 1
ATOM 685 C CA . PHE A 1 89 ? -12.340 2.220 3.479 1.00 96.88 89 PHE A CA 1
ATOM 686 C C . PHE A 1 89 ? -13.165 1.971 2.214 1.00 96.88 89 PHE A C 1
ATOM 688 O O . PHE A 1 89 ? -12.671 1.315 1.299 1.00 96.88 89 PHE A O 1
ATOM 695 N N . GLN A 1 90 ? -14.383 2.514 2.124 1.00 96.75 90 GLN A N 1
ATOM 696 C CA . GLN A 1 90 ? -15.166 2.452 0.887 1.00 96.75 90 GLN A CA 1
ATOM 697 C C . GLN A 1 90 ? -14.524 3.285 -0.228 1.00 96.75 90 GLN A C 1
ATOM 699 O O . GLN A 1 90 ? -14.364 2.779 -1.334 1.00 96.75 90 GLN A O 1
ATOM 704 N N . LEU A 1 91 ? -14.034 4.493 0.078 1.00 96.69 91 LEU A N 1
ATOM 705 C CA . LEU A 1 91 ? -13.297 5.319 -0.891 1.00 96.69 91 LEU A CA 1
ATOM 706 C C . LEU A 1 91 ? -12.069 4.602 -1.462 1.00 96.69 91 LEU A C 1
ATOM 708 O O . LEU A 1 91 ? -11.764 4.742 -2.645 1.00 96.69 91 LEU A O 1
ATOM 712 N N . ALA A 1 92 ? -11.369 3.807 -0.647 1.00 97.69 92 ALA A N 1
ATOM 713 C CA . ALA A 1 92 ? -10.231 3.017 -1.109 1.00 97.69 92 ALA A CA 1
ATOM 714 C C . ALA A 1 92 ? -10.606 2.061 -2.254 1.00 97.69 92 ALA A C 1
ATOM 716 O O . ALA A 1 92 ? -9.820 1.864 -3.180 1.00 97.69 92 ALA A O 1
ATOM 717 N N . ARG A 1 93 ? -11.814 1.486 -2.213 1.00 96.94 93 ARG A N 1
ATOM 718 C CA . ARG A 1 93 ? -12.290 0.509 -3.204 1.00 96.94 93 ARG A CA 1
ATOM 719 C C . ARG A 1 93 ? -12.538 1.124 -4.578 1.00 96.94 93 ARG A C 1
ATOM 721 O O . ARG A 1 93 ? -12.468 0.423 -5.578 1.00 96.94 93 ARG A O 1
ATOM 728 N N . GLU A 1 94 ? -12.777 2.428 -4.619 1.00 96.25 94 GLU A N 1
ATOM 729 C CA . GLU A 1 94 ? -13.018 3.197 -5.841 1.00 96.25 94 GLU A CA 1
ATOM 730 C C . GLU A 1 94 ? -11.719 3.721 -6.474 1.00 96.25 94 GLU A C 1
ATOM 732 O O . GLU A 1 94 ? -11.745 4.330 -7.546 1.00 96.25 94 GLU A O 1
ATOM 737 N N . ARG A 1 95 ? -10.563 3.526 -5.820 1.00 97.50 95 ARG A N 1
ATOM 738 C CA . ARG A 1 95 ? -9.288 4.034 -6.334 1.00 97.50 95 ARG A CA 1
ATOM 739 C C . ARG A 1 95 ? -8.830 3.252 -7.574 1.00 97.50 95 ARG A C 1
ATOM 741 O O . ARG A 1 95 ? -8.943 2.027 -7.592 1.00 97.50 95 ARG A O 1
ATOM 748 N N . PRO A 1 96 ? -8.254 3.934 -8.583 1.00 96.50 96 PRO A N 1
ATOM 749 C CA . PRO A 1 96 ? -7.714 3.276 -9.769 1.00 96.50 96 PRO A CA 1
ATOM 750 C C . PRO A 1 96 ? -6.597 2.275 -9.451 1.00 96.50 96 PRO A C 1
ATOM 752 O O . PRO A 1 96 ? -5.853 2.446 -8.480 1.00 96.50 96 PRO A O 1
ATOM 755 N N . PHE A 1 97 ? -6.412 1.302 -10.346 1.00 97.19 97 PHE A N 1
ATOM 756 C CA . PHE A 1 97 ? -5.334 0.309 -10.295 1.00 97.19 97 PHE A CA 1
ATOM 757 C C . PHE A 1 97 ? -3.955 0.935 -10.028 1.00 97.19 97 PHE A C 1
ATOM 759 O O . PHE A 1 97 ? -3.258 0.533 -9.099 1.00 97.19 97 PHE A O 1
ATOM 766 N N . THR A 1 98 ? -3.582 1.974 -10.780 1.00 95.25 98 THR A N 1
ATOM 767 C CA . THR A 1 98 ? -2.272 2.638 -10.651 1.00 95.25 98 THR A CA 1
ATOM 768 C C . THR A 1 98 ? -2.082 3.322 -9.294 1.00 95.25 98 THR A C 1
ATOM 770 O O . THR A 1 98 ? -0.979 3.344 -8.748 1.00 95.25 98 THR A O 1
ATOM 773 N N . THR A 1 99 ? -3.158 3.846 -8.697 1.00 96.62 99 THR A N 1
ATOM 774 C CA . THR A 1 99 ? -3.131 4.413 -7.341 1.00 96.62 99 THR A CA 1
ATOM 775 C C . THR A 1 99 ? -2.893 3.323 -6.299 1.00 96.62 99 THR A C 1
ATOM 777 O O . THR A 1 99 ? -2.064 3.500 -5.406 1.00 96.62 99 THR A O 1
ATOM 780 N N . TRP A 1 100 ? -3.559 2.175 -6.439 1.00 97.88 100 TRP A N 1
ATOM 781 C CA . TRP A 1 100 ? -3.325 1.007 -5.590 1.00 97.88 100 TRP A CA 1
ATOM 782 C C . TRP A 1 100 ? -1.907 0.456 -5.729 1.00 97.88 100 TRP A C 1
ATOM 784 O O . TRP A 1 100 ? -1.258 0.197 -4.719 1.00 97.88 100 TRP A O 1
ATOM 794 N N . LEU A 1 101 ? -1.396 0.333 -6.954 1.00 96.81 101 LEU A N 1
ATOM 795 C CA . LEU A 1 101 ? -0.048 -0.162 -7.227 1.00 96.81 101 LEU A CA 1
ATOM 796 C C . LEU A 1 101 ? 1.017 0.682 -6.504 1.00 96.81 101 LEU A C 1
ATOM 798 O O . LEU A 1 101 ? 1.853 0.153 -5.765 1.00 96.81 101 LEU A O 1
ATOM 802 N N . ARG A 1 102 ? 0.905 2.011 -6.602 1.00 95.56 102 ARG A N 1
ATOM 803 C CA . ARG A 1 102 ? 1.749 2.955 -5.859 1.00 95.56 102 ARG A CA 1
ATOM 804 C C . ARG A 1 102 ? 1.572 2.836 -4.342 1.00 95.56 102 ARG A C 1
ATOM 806 O O . ARG A 1 102 ? 2.558 2.847 -3.602 1.00 95.56 102 ARG A O 1
ATOM 813 N N . ALA A 1 103 ? 0.336 2.704 -3.862 1.00 97.25 103 ALA A N 1
ATOM 814 C CA . ALA A 1 103 ? 0.035 2.578 -2.436 1.00 97.25 103 ALA A CA 1
ATOM 815 C C . ALA A 1 103 ? 0.580 1.279 -1.814 1.00 97.25 103 ALA A C 1
ATOM 817 O O . ALA A 1 103 ? 0.983 1.280 -0.652 1.00 97.25 103 ALA A O 1
ATOM 818 N N . LEU A 1 104 ? 0.665 0.188 -2.584 1.00 96.88 104 LEU A N 1
ATOM 819 C CA . LEU A 1 104 ? 1.340 -1.050 -2.172 1.00 96.88 104 LEU A CA 1
ATOM 820 C C . LEU A 1 104 ? 2.870 -0.899 -2.098 1.00 96.88 104 LEU A C 1
ATOM 822 O O . LEU A 1 104 ? 3.542 -1.737 -1.491 1.00 96.88 104 LEU A O 1
ATOM 826 N N . GLY A 1 105 ? 3.418 0.175 -2.673 1.00 94.81 105 GLY A N 1
ATOM 827 C CA . GLY A 1 105 ? 4.847 0.471 -2.685 1.00 94.81 105 GLY A CA 1
ATOM 828 C C . GLY A 1 105 ? 5.570 -0.079 -3.910 1.00 94.81 105 GLY A C 1
ATOM 829 O O . GLY A 1 105 ? 6.722 -0.499 -3.782 1.00 94.81 105 GLY A O 1
ATOM 830 N N . ALA A 1 106 ? 4.912 -0.103 -5.076 1.00 95.56 106 ALA A N 1
ATOM 831 C CA . ALA A 1 106 ? 5.593 -0.411 -6.328 1.00 95.56 106 ALA A CA 1
ATOM 832 C C . ALA A 1 106 ? 6.814 0.516 -6.528 1.00 95.56 106 ALA A C 1
ATOM 834 O O . ALA A 1 106 ? 6.737 1.714 -6.225 1.00 95.56 106 ALA A O 1
ATOM 835 N N . PRO A 1 107 ? 7.966 -0.019 -6.972 1.00 94.31 107 PRO A N 1
ATOM 836 C CA . PRO A 1 107 ? 9.162 0.785 -7.191 1.00 94.31 107 PRO A CA 1
ATOM 837 C C . PRO A 1 107 ? 8.947 1.873 -8.252 1.00 94.31 107 PRO A C 1
ATOM 839 O O . PRO A 1 107 ? 8.224 1.632 -9.213 1.00 94.31 107 PRO A O 1
ATOM 842 N N . PRO A 1 108 ? 9.642 3.023 -8.155 1.00 90.62 108 PRO A N 1
ATOM 843 C CA . PRO A 1 108 ? 9.551 4.075 -9.164 1.00 90.62 108 PRO A CA 1
ATOM 844 C C . PRO A 1 108 ? 9.839 3.568 -10.584 1.00 90.62 108 PRO A C 1
ATOM 846 O O . PRO A 1 108 ? 10.843 2.880 -10.803 1.00 90.62 108 PRO A O 1
ATOM 849 N N . GLY A 1 109 ? 9.007 3.991 -11.538 1.00 89.31 109 GLY A N 1
ATOM 850 C CA . GLY A 1 109 ? 9.033 3.536 -12.931 1.00 89.31 109 GLY A CA 1
ATOM 851 C C . GLY A 1 109 ? 7.979 2.471 -13.247 1.00 89.31 109 GLY A C 1
ATOM 852 O O . GLY A 1 109 ? 7.953 1.970 -14.366 1.00 89.31 109 GLY A O 1
ATOM 853 N N . ASP A 1 110 ? 7.106 2.139 -12.292 1.00 87.25 110 ASP A N 1
ATOM 854 C CA . ASP A 1 110 ? 5.948 1.261 -12.488 1.00 87.25 110 ASP A CA 1
ATOM 855 C C . ASP A 1 110 ? 4.937 1.805 -13.511 1.00 87.25 110 ASP A C 1
ATOM 857 O O . ASP A 1 110 ? 4.169 1.038 -14.084 1.00 87.25 110 ASP A O 1
ATOM 861 N N . ASP A 1 111 ? 4.979 3.109 -13.781 1.00 91.56 111 ASP A N 1
ATOM 862 C CA . ASP A 1 111 ? 4.153 3.825 -14.751 1.00 91.56 111 ASP A CA 1
ATOM 863 C C . ASP A 1 111 ? 4.812 4.011 -16.128 1.00 91.56 111 ASP A C 1
ATOM 865 O O . ASP A 1 111 ? 4.180 4.556 -17.034 1.00 91.56 111 ASP A O 1
ATOM 869 N N . ALA A 1 112 ? 6.058 3.554 -16.317 1.00 91.56 112 ALA A N 1
ATOM 870 C CA . ALA A 1 112 ? 6.746 3.660 -17.607 1.00 91.56 112 ALA A CA 1
ATOM 871 C C . ALA A 1 112 ? 6.048 2.846 -18.707 1.00 91.56 112 ALA A C 1
ATOM 873 O O . ALA A 1 112 ? 6.066 3.235 -19.872 1.00 91.56 112 ALA A O 1
ATOM 874 N N . ILE A 1 113 ? 5.393 1.750 -18.318 1.00 91.56 113 ILE A N 1
ATOM 875 C CA . ILE A 1 113 ? 4.530 0.953 -19.185 1.00 91.56 113 ILE A CA 1
ATOM 876 C C . ILE A 1 113 ? 3.080 1.243 -18.779 1.00 91.56 113 ILE A C 1
ATOM 878 O O . ILE A 1 113 ? 2.679 0.880 -17.671 1.00 91.56 113 ILE A O 1
ATOM 882 N N . PRO A 1 114 ? 2.269 1.875 -19.646 1.00 91.56 114 PRO A N 1
ATOM 883 C CA . PRO A 1 114 ? 0.855 2.080 -19.370 1.00 91.56 114 PRO A CA 1
ATOM 884 C C . PRO A 1 114 ? 0.141 0.736 -19.206 1.00 91.56 114 PRO A C 1
ATOM 886 O O . PRO A 1 114 ? 0.128 -0.085 -20.124 1.00 91.56 114 PRO A O 1
ATOM 889 N N . ALA A 1 115 ? -0.467 0.523 -18.043 1.00 92.56 115 ALA A N 1
ATOM 890 C CA . ALA A 1 115 ? -1.157 -0.713 -17.712 1.00 92.56 115 ALA A CA 1
ATOM 891 C C . ALA A 1 115 ? -2.484 -0.437 -17.008 1.00 92.56 115 ALA A C 1
ATOM 893 O O . ALA A 1 115 ? -2.577 0.407 -16.116 1.00 92.56 115 ALA A O 1
ATOM 894 N N . GLU A 1 116 ? -3.507 -1.186 -17.409 1.00 91.25 116 GLU A N 1
ATOM 895 C CA . GLU A 1 116 ? -4.850 -1.107 -16.828 1.00 91.25 116 GLU A CA 1
ATOM 896 C C . GLU A 1 116 ? -5.082 -2.161 -15.735 1.00 91.25 116 GLU A C 1
ATOM 898 O O . GLU A 1 116 ? -6.043 -2.060 -14.973 1.00 91.25 116 GLU A O 1
ATOM 903 N N . ASN A 1 117 ? -4.212 -3.171 -15.648 1.00 95.81 117 ASN A N 1
ATOM 904 C CA . ASN A 1 117 ? -4.312 -4.269 -14.693 1.00 95.81 117 ASN A CA 1
ATOM 905 C C . ASN A 1 117 ? -2.940 -4.863 -14.342 1.00 95.81 117 ASN A C 1
ATOM 907 O O . ASN A 1 117 ? -1.915 -4.550 -14.954 1.00 95.81 117 ASN A O 1
ATOM 911 N N . TRP A 1 118 ? -2.948 -5.731 -13.334 1.00 97.06 118 TRP A N 1
ATOM 912 C CA . TRP A 1 118 ? -1.782 -6.422 -12.806 1.00 97.06 118 TRP A CA 1
ATOM 913 C C . TRP A 1 118 ? -1.073 -7.278 -13.859 1.00 97.06 118 TRP A C 1
ATOM 915 O O . TRP A 1 118 ? 0.153 -7.230 -13.960 1.00 97.06 118 TRP A O 1
ATOM 925 N N . GLU A 1 119 ? -1.824 -8.041 -14.655 1.00 95.44 119 GLU A N 1
ATOM 926 C CA . GLU A 1 119 ? -1.290 -8.972 -15.655 1.00 95.44 119 GLU A CA 1
ATOM 927 C C . GLU A 1 119 ? -0.394 -8.268 -16.678 1.00 95.44 119 GLU A C 1
ATOM 929 O O . GLU A 1 119 ? 0.673 -8.780 -17.015 1.00 95.44 119 GLU A O 1
ATOM 934 N N . ALA A 1 120 ? -0.778 -7.063 -17.111 1.00 94.62 120 ALA A N 1
ATOM 935 C CA . ALA A 1 120 ? -0.014 -6.277 -18.075 1.00 94.62 120 ALA A CA 1
ATOM 936 C C . ALA A 1 120 ? 1.404 -5.918 -17.591 1.00 94.62 120 ALA A C 1
ATOM 938 O O . ALA A 1 120 ? 2.289 -5.707 -18.418 1.00 94.62 120 ALA A O 1
ATOM 939 N N . LEU A 1 121 ? 1.634 -5.868 -16.274 1.00 96.50 121 LEU A N 1
ATOM 940 C CA . LEU A 1 121 ? 2.943 -5.574 -15.679 1.00 96.50 121 LEU A CA 1
ATOM 941 C C . LEU A 1 121 ? 3.646 -6.818 -15.124 1.00 96.50 121 LEU A C 1
ATOM 943 O O . LEU A 1 121 ? 4.878 -6.884 -15.119 1.00 96.50 121 LEU A O 1
ATOM 947 N N . ALA A 1 122 ? 2.884 -7.816 -14.674 1.00 94.88 122 ALA A N 1
ATOM 948 C CA . ALA A 1 122 ? 3.412 -9.016 -14.032 1.00 94.88 122 ALA A CA 1
ATOM 949 C C . ALA A 1 122 ? 4.300 -9.860 -14.961 1.00 94.88 122 ALA A C 1
ATOM 951 O O . ALA A 1 122 ? 5.282 -10.458 -14.505 1.00 94.88 122 ALA A O 1
ATOM 952 N N . ASP A 1 123 ? 4.002 -9.862 -16.261 1.00 93.31 123 ASP A N 1
ATOM 953 C CA . ASP A 1 123 ? 4.749 -10.622 -17.269 1.00 93.31 123 ASP A CA 1
ATOM 954 C C . ASP A 1 123 ? 5.896 -9.832 -17.912 1.00 93.31 123 ASP A C 1
ATOM 956 O O . ASP A 1 123 ? 6.695 -10.391 -18.668 1.00 93.31 123 ASP A O 1
ATOM 960 N N . VAL A 1 124 ? 6.050 -8.548 -17.570 1.00 96.56 124 VAL A N 1
ATOM 961 C CA . VAL A 1 124 ? 7.148 -7.729 -18.084 1.00 96.56 124 VAL A CA 1
ATOM 962 C C . VAL A 1 124 ? 8.474 -8.257 -17.534 1.00 96.56 124 VAL A C 1
ATOM 964 O O . VAL A 1 124 ? 8.730 -8.320 -16.322 1.00 96.56 124 VAL A O 1
ATOM 967 N N . SER A 1 125 ? 9.339 -8.673 -18.455 1.00 96.50 125 SER A N 1
ATOM 968 C CA . SER A 1 125 ? 10.669 -9.186 -18.148 1.00 96.50 125 SER A CA 1
ATOM 969 C C . SER A 1 125 ? 11.623 -8.070 -17.717 1.00 96.50 125 SER A C 1
ATOM 971 O O . SER A 1 125 ? 11.422 -6.892 -18.005 1.00 96.50 125 SER A O 1
ATOM 973 N N . LEU A 1 126 ? 12.729 -8.447 -17.070 1.00 96.50 126 LEU A N 1
ATOM 974 C CA . LEU A 1 126 ? 13.780 -7.499 -16.680 1.00 96.50 126 LEU A CA 1
ATOM 975 C C . LEU A 1 126 ? 14.333 -6.723 -17.886 1.00 96.50 126 LEU A C 1
ATOM 977 O O . LEU A 1 126 ? 14.572 -5.524 -17.781 1.00 96.50 126 LEU A O 1
ATOM 981 N N . VAL A 1 127 ? 14.503 -7.395 -19.031 1.00 97.25 127 VAL A N 1
ATOM 982 C CA . VAL A 1 127 ? 15.013 -6.775 -20.264 1.00 97.25 127 VAL A CA 1
ATOM 983 C C . VAL A 1 127 ? 14.019 -5.759 -20.820 1.00 97.25 127 VAL A C 1
ATOM 985 O O . VAL A 1 127 ? 14.438 -4.682 -21.228 1.00 97.25 127 VAL A O 1
ATOM 988 N N . GLN A 1 128 ? 12.720 -6.074 -20.801 1.00 97.00 128 GLN A N 1
ATOM 989 C CA . GLN A 1 128 ? 11.677 -5.135 -21.226 1.00 97.00 128 GLN A CA 1
ATOM 990 C C . GLN A 1 128 ? 11.630 -3.916 -20.306 1.00 97.00 128 GLN A C 1
ATOM 992 O O . GLN A 1 128 ? 11.687 -2.799 -20.800 1.00 97.00 128 GLN A O 1
A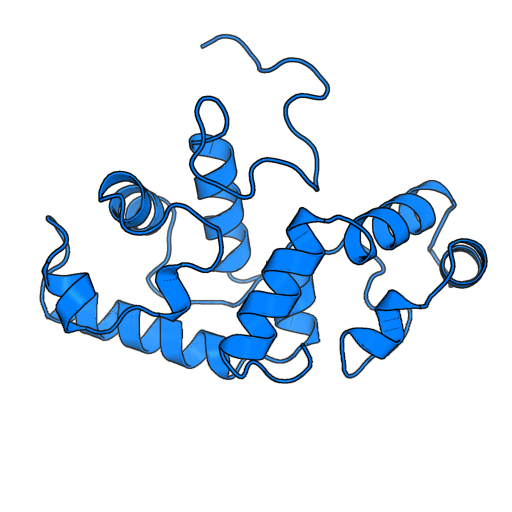TOM 997 N N . TRP A 1 129 ? 11.652 -4.115 -18.984 1.00 97.12 129 TRP A N 1
ATOM 998 C CA . TRP A 1 129 ? 11.722 -2.999 -18.039 1.00 97.12 129 TRP A CA 1
ATOM 999 C C . TRP A 1 129 ? 12.942 -2.110 -18.279 1.00 97.12 129 TRP A C 1
ATOM 1001 O O . TRP A 1 129 ? 12.818 -0.894 -18.299 1.00 97.12 129 TRP A O 1
ATOM 1011 N N . GLN A 1 130 ? 14.122 -2.696 -18.482 1.00 97.19 130 GLN A N 1
ATOM 1012 C CA . GLN A 1 130 ? 15.354 -1.939 -18.710 1.00 97.19 130 GLN A CA 1
ATOM 1013 C C . GLN A 1 130 ? 15.384 -1.211 -20.069 1.00 97.19 130 GLN A C 1
ATOM 1015 O O . GLN A 1 130 ? 16.180 -0.289 -20.249 1.00 97.19 130 GLN A O 1
ATOM 1020 N N . ALA A 1 131 ? 14.555 -1.622 -21.030 1.00 96.75 131 ALA A N 1
ATOM 1021 C CA . ALA A 1 131 ? 14.439 -0.942 -22.316 1.00 96.75 131 ALA A CA 1
ATOM 1022 C C . ALA A 1 131 ? 13.665 0.383 -22.213 1.00 96.75 131 ALA A C 1
ATOM 1024 O O . ALA A 1 131 ? 13.811 1.236 -23.090 1.00 96.75 131 ALA A O 1
ATOM 1025 N N . GLU A 1 132 ? 12.883 0.575 -21.147 1.00 97.50 132 GLU A N 1
ATOM 1026 C CA . GLU A 1 132 ? 12.087 1.783 -20.963 1.00 97.50 132 GLU A CA 1
ATOM 1027 C C . GLU A 1 132 ? 12.945 3.009 -20.598 1.00 97.50 132 GLU A C 1
ATOM 1029 O O . GLU A 1 132 ? 13.875 2.923 -19.778 1.00 97.50 132 GLU A O 1
ATOM 1034 N N . PRO A 1 133 ? 12.630 4.195 -21.152 1.00 95.19 133 PRO A N 1
ATOM 1035 C CA . PRO A 1 133 ? 13.342 5.424 -20.833 1.00 95.19 133 PRO A CA 1
ATOM 1036 C C . PRO A 1 133 ? 13.363 5.718 -19.327 1.00 95.19 133 PRO A C 1
ATOM 1038 O O . PRO A 1 133 ? 12.334 5.817 -18.668 1.00 95.19 133 PRO A O 1
ATOM 1041 N N . GLY A 1 134 ? 14.561 5.910 -18.771 1.00 92.88 134 GLY A N 1
ATOM 1042 C CA . GLY A 1 134 ? 14.735 6.230 -17.351 1.00 92.88 134 GLY A CA 1
ATOM 1043 C C . GLY A 1 134 ? 14.751 5.019 -16.410 1.00 92.88 134 GLY A C 1
ATOM 1044 O O . GLY A 1 134 ? 14.987 5.201 -15.209 1.00 92.88 134 GLY A O 1
ATOM 1045 N N . ILE A 1 135 ? 14.599 3.790 -16.913 1.00 96.88 135 ILE A N 1
ATOM 1046 C CA . ILE A 1 135 ? 14.706 2.566 -16.109 1.00 96.88 135 ILE A CA 1
ATOM 1047 C C . ILE A 1 135 ? 16.078 1.910 -16.310 1.00 96.88 135 ILE A C 1
ATOM 1049 O O . ILE A 1 135 ? 16.362 1.245 -17.297 1.00 96.88 135 ILE A O 1
ATOM 1053 N N . GLY A 1 136 ? 16.961 2.086 -15.323 1.00 96.38 136 GLY A N 1
ATOM 1054 C CA . GLY A 1 136 ? 18.247 1.383 -15.270 1.00 96.38 136 GLY A CA 1
ATOM 1055 C C . GLY A 1 136 ? 18.132 -0.030 -14.686 1.00 96.38 136 GLY A C 1
ATOM 1056 O O . GLY A 1 136 ? 17.120 -0.384 -14.080 1.00 96.38 136 GLY A O 1
ATOM 1057 N N . ALA A 1 137 ? 19.214 -0.810 -14.778 1.00 96.44 137 ALA A N 1
ATOM 1058 C CA . ALA A 1 137 ? 19.265 -2.211 -14.336 1.00 96.44 137 ALA A CA 1
ATOM 1059 C C . ALA A 1 137 ? 18.745 -2.438 -12.901 1.00 96.44 137 ALA A C 1
ATOM 1061 O O . ALA A 1 137 ? 17.950 -3.345 -12.671 1.00 96.44 137 ALA A O 1
ATOM 1062 N N . THR A 1 138 ? 19.127 -1.590 -11.938 1.00 95.44 138 THR A N 1
ATOM 1063 C CA . THR A 1 138 ? 18.652 -1.697 -10.545 1.00 95.44 138 THR A CA 1
ATOM 1064 C C . THR A 1 138 ? 17.139 -1.498 -10.425 1.00 95.44 138 THR A C 1
ATOM 1066 O O . THR A 1 138 ? 16.478 -2.231 -9.695 1.00 95.44 138 THR A O 1
ATOM 1069 N N . ARG A 1 139 ? 16.561 -0.534 -11.156 1.00 95.75 139 ARG A N 1
ATOM 1070 C CA . ARG A 1 139 ? 15.107 -0.295 -11.124 1.00 95.75 139 ARG A CA 1
ATOM 1071 C C . ARG A 1 139 ? 14.350 -1.444 -11.777 1.00 95.75 139 ARG A C 1
ATOM 1073 O O . ARG A 1 139 ? 13.389 -1.925 -11.190 1.00 95.75 139 ARG A O 1
ATOM 1080 N N . ALA A 1 140 ? 14.834 -1.940 -12.916 1.00 97.25 140 ALA A N 1
ATOM 1081 C CA . ALA A 1 140 ? 14.265 -3.113 -13.575 1.00 97.25 140 ALA A CA 1
ATOM 1082 C C . ALA A 1 140 ? 14.276 -4.352 -12.658 1.00 97.25 140 ALA A C 1
ATOM 1084 O O . ALA A 1 140 ? 13.289 -5.082 -12.589 1.00 97.25 140 ALA A O 1
ATOM 1085 N N . GLN A 1 141 ? 15.356 -4.561 -11.894 1.00 96.88 141 GLN A N 1
ATOM 1086 C CA . GLN A 1 141 ? 15.427 -5.623 -10.885 1.00 96.88 141 GLN A CA 1
ATOM 1087 C C . GLN A 1 141 ? 14.398 -5.433 -9.768 1.00 96.88 141 GLN A C 1
ATOM 1089 O O . GLN A 1 141 ? 13.712 -6.388 -9.417 1.00 96.88 141 GLN A O 1
ATOM 1094 N N . HIS A 1 142 ? 14.262 -4.221 -9.222 1.00 97.00 142 HIS A N 1
ATOM 1095 C CA . HIS A 1 142 ? 13.281 -3.948 -8.171 1.00 97.00 142 HIS A CA 1
ATOM 1096 C C . HIS A 1 142 ? 11.842 -4.133 -8.661 1.00 97.00 142 HIS A C 1
ATOM 1098 O O . HIS A 1 142 ? 11.054 -4.764 -7.961 1.00 97.00 142 HIS A O 1
ATOM 1104 N N . LEU A 1 143 ? 11.507 -3.635 -9.857 1.00 97.06 143 LEU A N 1
ATOM 1105 C CA . LEU A 1 143 ? 10.192 -3.823 -10.477 1.00 97.06 143 LEU A CA 1
ATOM 1106 C C . LEU A 1 143 ? 9.899 -5.312 -10.658 1.00 97.06 143 LEU A C 1
ATOM 1108 O O . LEU A 1 143 ? 8.880 -5.806 -10.180 1.00 97.06 143 LEU A O 1
ATOM 1112 N N . ARG A 1 144 ? 10.840 -6.066 -11.243 1.00 96.88 144 ARG A N 1
ATOM 1113 C CA . ARG A 1 144 ? 10.672 -7.513 -11.405 1.00 96.88 144 ARG A CA 1
ATOM 1114 C C . ARG A 1 144 ? 10.506 -8.229 -10.063 1.00 96.88 144 ARG A C 1
ATOM 1116 O O . ARG A 1 144 ? 9.645 -9.097 -9.950 1.00 96.88 144 ARG A O 1
ATOM 1123 N N . ALA A 1 145 ? 11.296 -7.869 -9.052 1.00 96.75 145 ALA A N 1
ATOM 1124 C CA . ALA A 1 145 ? 11.202 -8.445 -7.712 1.00 96.75 145 ALA A CA 1
ATOM 1125 C C . ALA A 1 145 ? 9.860 -8.127 -7.033 1.00 96.75 145 ALA A C 1
ATOM 1127 O O . ALA A 1 145 ? 9.302 -8.989 -6.365 1.00 96.75 145 ALA A O 1
ATOM 1128 N N . PHE A 1 146 ? 9.311 -6.926 -7.234 1.00 97.69 146 PHE A N 1
ATOM 1129 C CA . PHE A 1 146 ? 8.004 -6.543 -6.703 1.00 97.69 146 PHE A CA 1
ATOM 1130 C C . PHE A 1 146 ? 6.881 -7.411 -7.282 1.00 97.69 146 PHE A C 1
ATOM 1132 O O . PHE A 1 146 ? 6.147 -8.037 -6.523 1.00 97.69 146 PHE A O 1
ATOM 1139 N N . PHE A 1 147 ? 6.794 -7.529 -8.611 1.00 97.12 147 PHE A N 1
ATOM 1140 C CA . PHE A 1 147 ? 5.735 -8.309 -9.270 1.00 97.12 147 PHE A CA 1
ATOM 1141 C C . PHE A 1 147 ? 5.855 -9.828 -9.072 1.00 97.12 147 PHE A C 1
ATOM 1143 O O . PHE A 1 147 ? 4.895 -10.554 -9.317 1.00 97.12 147 PHE A O 1
ATOM 1150 N N . THR A 1 148 ? 7.013 -10.320 -8.623 1.00 96.31 148 THR A N 1
ATOM 1151 C CA . THR A 1 148 ? 7.258 -11.754 -8.381 1.00 96.31 148 THR A CA 1
ATOM 1152 C C . THR A 1 148 ? 7.381 -12.127 -6.903 1.00 96.31 148 THR A C 1
ATOM 1154 O O . THR A 1 148 ? 7.502 -13.311 -6.588 1.00 96.31 148 THR A O 1
ATOM 1157 N N . SER A 1 149 ? 7.331 -11.156 -5.985 1.00 96.62 149 SER A N 1
ATOM 1158 C CA . SER A 1 149 ? 7.409 -11.412 -4.543 1.00 96.62 149 SER A CA 1
ATOM 1159 C C . SER A 1 149 ? 6.191 -12.217 -4.071 1.00 96.62 149 SER A C 1
ATOM 1161 O O . SER A 1 149 ? 5.058 -11.806 -4.333 1.00 96.62 149 SER A O 1
ATOM 1163 N N . PRO A 1 150 ? 6.385 -13.324 -3.327 1.00 95.62 150 PRO A N 1
ATOM 1164 C CA . PRO A 1 150 ? 5.281 -14.107 -2.771 1.00 95.62 150 PRO A CA 1
ATOM 1165 C C . PRO A 1 150 ? 4.320 -13.276 -1.911 1.00 95.62 150 PRO A C 1
ATOM 1167 O O . PRO A 1 150 ? 3.103 -13.450 -1.966 1.00 95.62 150 PRO A O 1
ATOM 1170 N N . GLU A 1 151 ? 4.857 -12.342 -1.130 1.00 94.94 151 GLU A N 1
ATOM 1171 C CA . GLU A 1 151 ? 4.096 -11.452 -0.264 1.00 94.94 151 GLU A CA 1
ATOM 1172 C C . GLU A 1 151 ? 3.224 -10.506 -1.084 1.00 94.94 151 GLU A C 1
ATOM 1174 O O . GLU A 1 151 ? 2.038 -10.365 -0.787 1.00 94.94 151 GLU A O 1
ATOM 1179 N N . VAL A 1 152 ? 3.783 -9.904 -2.138 1.00 97.00 152 VAL A N 1
ATOM 1180 C CA . VAL A 1 152 ? 3.041 -9.002 -3.027 1.00 97.00 152 VAL A CA 1
ATOM 1181 C C . VAL A 1 152 ? 1.987 -9.769 -3.827 1.00 97.00 152 VAL A C 1
ATOM 1183 O O . VAL A 1 152 ? 0.855 -9.303 -3.936 1.00 97.00 152 VAL A O 1
ATOM 1186 N N . LEU A 1 153 ? 2.293 -10.980 -4.301 1.00 97.88 153 LEU A N 1
ATOM 1187 C CA . LEU A 1 153 ? 1.317 -11.847 -4.970 1.00 97.88 153 LEU A CA 1
ATOM 1188 C C . LEU A 1 153 ? 0.142 -12.206 -4.050 1.00 97.88 153 LEU A C 1
ATOM 1190 O O . LEU A 1 153 ? -1.009 -12.208 -4.486 1.00 97.88 153 LEU A O 1
ATOM 1194 N N . ARG A 1 154 ? 0.401 -12.434 -2.756 1.00 97.44 154 ARG A N 1
ATOM 1195 C CA . ARG A 1 154 ? -0.660 -12.635 -1.760 1.00 97.44 154 ARG A CA 1
ATOM 1196 C C . ARG A 1 154 ? -1.510 -11.377 -1.572 1.00 97.44 154 ARG A C 1
ATOM 1198 O O . ARG A 1 154 ? -2.723 -11.487 -1.430 1.00 97.44 154 ARG A O 1
ATOM 1205 N N . LEU A 1 155 ? -0.910 -10.186 -1.576 1.00 97.75 155 LEU A N 1
ATOM 1206 C CA . LEU A 1 155 ? -1.663 -8.927 -1.509 1.00 97.75 155 LEU A CA 1
ATOM 1207 C C . LEU A 1 155 ? -2.523 -8.719 -2.753 1.00 97.75 155 LEU A C 1
ATOM 1209 O O . LEU A 1 155 ? -3.698 -8.389 -2.615 1.00 97.75 155 LEU A O 1
ATOM 1213 N N . ARG A 1 156 ? -1.972 -8.985 -3.942 1.00 98.00 156 ARG A N 1
ATOM 1214 C CA . ARG A 1 156 ? -2.719 -8.973 -5.202 1.00 98.00 156 ARG A CA 1
ATOM 1215 C C . ARG A 1 156 ? -3.937 -9.890 -5.126 1.00 98.00 156 ARG A C 1
ATOM 1217 O O . ARG A 1 156 ? -5.040 -9.442 -5.413 1.00 98.00 156 ARG A O 1
ATOM 1224 N N . GLN A 1 157 ? -3.763 -11.126 -4.659 1.00 98.25 157 GLN A N 1
ATOM 1225 C CA . GLN A 1 157 ? -4.873 -12.070 -4.507 1.00 98.25 157 GLN A CA 1
ATOM 1226 C C . GLN A 1 157 ? -5.955 -11.541 -3.554 1.00 98.25 157 GLN A C 1
ATOM 1228 O O . GLN A 1 157 ? -7.142 -11.641 -3.845 1.00 98.25 157 GLN A O 1
ATOM 1233 N N . ARG A 1 158 ? -5.564 -10.914 -2.440 1.00 97.94 158 ARG A N 1
ATOM 1234 C CA . ARG A 1 158 ? -6.526 -10.315 -1.503 1.00 97.94 158 ARG A CA 1
ATOM 1235 C C . ARG A 1 158 ? -7.280 -9.124 -2.090 1.00 97.94 158 ARG A C 1
ATOM 1237 O O . ARG A 1 158 ? -8.450 -8.942 -1.772 1.00 97.94 158 ARG A O 1
ATOM 1244 N N . LEU A 1 159 ? -6.628 -8.305 -2.916 1.00 98.38 159 LEU A N 1
ATOM 1245 C CA . LEU A 1 159 ? -7.288 -7.206 -3.628 1.00 98.38 159 LEU A CA 1
ATOM 1246 C C . LEU A 1 159 ? -8.284 -7.741 -4.661 1.00 98.38 159 LEU A C 1
ATOM 1248 O O . LEU A 1 159 ? -9.409 -7.245 -4.717 1.00 98.38 159 LEU A O 1
ATOM 1252 N N . HIS A 1 160 ? -7.905 -8.794 -5.388 1.00 98.06 160 HIS A N 1
ATOM 1253 C CA . HIS A 1 160 ? -8.786 -9.504 -6.311 1.00 98.06 160 HIS A CA 1
ATOM 1254 C C . HIS A 1 160 ? -10.036 -10.048 -5.600 1.00 98.06 160 HIS A C 1
ATOM 1256 O O . HIS A 1 160 ? -11.163 -9.751 -5.989 1.00 98.06 160 HIS A O 1
ATOM 1262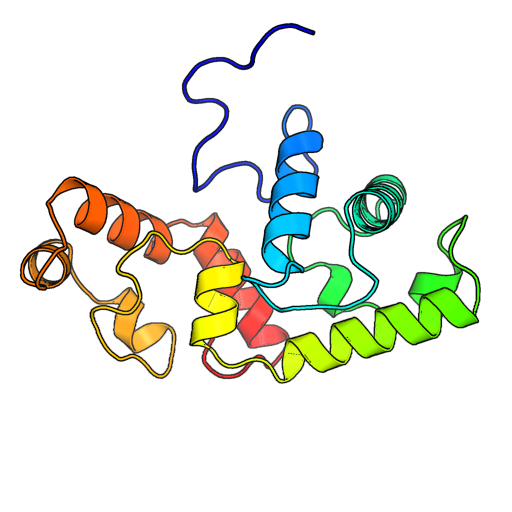 N N . GLU A 1 161 ? -9.855 -10.774 -4.493 1.00 97.69 161 GLU A N 1
ATOM 1263 C CA . GLU A 1 161 ? -10.951 -11.314 -3.670 1.00 97.69 161 GLU A CA 1
ATOM 1264 C C . GLU A 1 161 ? -11.838 -10.218 -3.067 1.00 97.69 161 GLU A C 1
ATOM 1266 O O . GLU A 1 161 ? -13.041 -10.406 -2.890 1.00 97.69 161 GLU A O 1
ATOM 1271 N N . ALA A 1 162 ? -11.259 -9.053 -2.771 1.00 96.38 162 ALA A N 1
ATOM 1272 C CA . ALA A 1 162 ? -11.996 -7.883 -2.317 1.00 96.38 162 ALA A CA 1
ATOM 1273 C C . ALA A 1 162 ? -12.725 -7.140 -3.454 1.00 96.38 162 ALA A C 1
ATOM 1275 O O . ALA A 1 162 ? -13.441 -6.181 -3.156 1.00 96.38 162 ALA A O 1
ATOM 1276 N N . GLY A 1 163 ? -12.568 -7.557 -4.715 1.00 96.81 163 GLY A N 1
ATOM 1277 C CA . G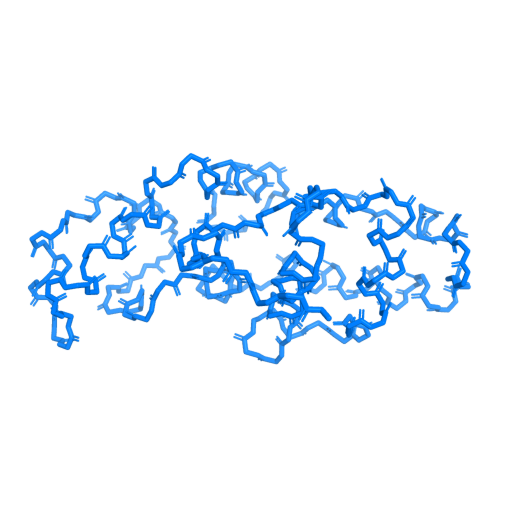LY A 1 163 ? -13.209 -6.959 -5.887 1.00 96.81 163 GLY A CA 1
ATOM 1278 C C . GLY A 1 163 ? -12.592 -5.633 -6.335 1.00 96.81 163 GLY A C 1
ATOM 1279 O O . GLY A 1 163 ? -13.284 -4.818 -6.945 1.00 96.81 163 GLY A O 1
ATOM 1280 N N . ILE A 1 164 ? -11.324 -5.377 -6.006 1.00 98.00 164 ILE A N 1
ATOM 1281 C CA . ILE A 1 164 ? -10.618 -4.169 -6.44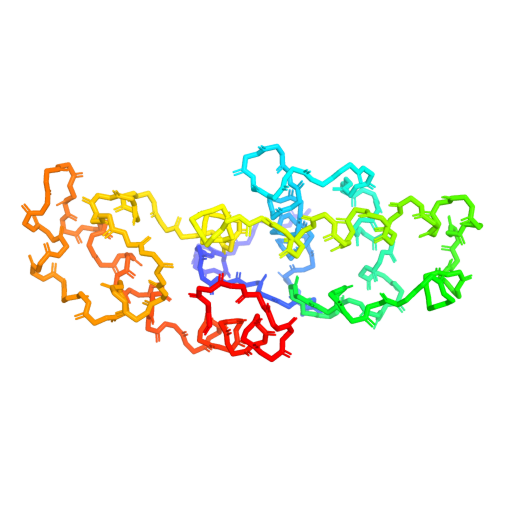5 1.00 98.00 164 ILE A CA 1
ATOM 1282 C C . ILE A 1 164 ? -10.274 -4.295 -7.929 1.00 98.00 164 ILE A C 1
ATOM 1284 O O . ILE A 1 164 ? -9.610 -5.239 -8.348 1.00 98.00 164 ILE A O 1
ATOM 1288 N N . VAL A 1 165 ? -10.714 -3.323 -8.727 1.00 96.69 165 VAL A N 1
ATOM 1289 C CA . VAL A 1 165 ? -10.518 -3.334 -10.181 1.00 96.69 165 VAL A CA 1
ATOM 1290 C C . VAL A 1 165 ? -9.025 -3.292 -10.531 1.00 96.69 165 VAL A C 1
ATOM 1292 O O . VAL A 1 165 ? -8.278 -2.456 -10.023 1.00 96.69 165 VAL A O 1
ATOM 1295 N N . GLY A 1 166 ? -8.612 -4.179 -11.439 1.00 96.00 166 GLY A N 1
ATOM 1296 C CA . GLY A 1 166 ? -7.243 -4.267 -11.955 1.00 96.00 166 GLY A CA 1
ATOM 1297 C C . GLY A 1 166 ? -6.329 -5.260 -11.227 1.00 96.00 166 GLY A C 1
ATOM 1298 O O . GLY A 1 166 ? -5.172 -5.374 -11.623 1.00 96.00 166 GLY A O 1
ATOM 1299 N N . PHE A 1 167 ? -6.816 -5.981 -10.210 1.00 96.69 167 PHE A N 1
ATOM 1300 C CA . PHE A 1 167 ? -6.094 -7.058 -9.513 1.00 96.69 167 PHE A CA 1
ATOM 1301 C C . PHE A 1 167 ? -6.820 -8.395 -9.654 1.00 96.69 167 PHE A C 1
ATOM 1303 O O . PHE A 1 167 ? -6.119 -9.437 -9.688 1.00 96.69 167 PHE A O 1
#

Sequence (167 aa):
VEAPRPGDYHFLSCWQASPGCEQQFVARLVWLSGKHGLDLPGLGPGTWQTLVESGLVENLLDWLQFDQRRLQQIPGIGDASASSLFSSFQLARERPFTTWLRALGAPPGDDAIPAENWEALADVSLVQWQAEPGIGATRAQHLRAFFTSPEVLRLRQRLHEAGIVGF

Secondary structure (DSSP, 8-state):
-PPPPBTTB-TT---B--TT-HHHHHHHHHHHHSTTTT--TT--HHHHHHHHHTTS--BTTGGGG--HHHHHTSTT--HHHHHHHHHHHHHHHTS-HHHHHHHTTPPTTTTSS--SSSHHHHT--HHHHHHSTT--HHHHHHHHHHHH-HHHHHHHHHHHHTT-TT-

Radius of gyration: 16.74 Å; Cα contacts (8 Å, |Δi|>4): 198; chains: 1; bounding box: 41×26×45 Å

Nearest PDB structures (foldseek):
  4glx-assembly1_A  TM=8.734E-01  e=6.486E-07  Escherichia coli K-12
  5tt5-assembly1_A  TM=8.485E-01  e=1.198E-06  Escherichia coli K-12
  2owo-assembly1_A  TM=8.515E-01  e=1.198E-06  Escherichia coli K-12
  8ak4-assembly1_A  TM=8.540E-01  e=3.653E-06  Deinococcus radiodurans
  1v9p-assembly1_A  TM=8.907E-01  e=1.946E-05  Thermus filiformis